Protein AF-0000000068721308 (afdb_homodimer)

Structure (mmCIF, N/CA/C/O backbone):
data_AF-0000000068721308-model_v1
#
loop_
_entity.id
_entity.type
_entity.pdbx_description
1 polymer 'Phage protein'
#
loop_
_atom_site.group_PDB
_atom_site.id
_atom_site.type_symbol
_atom_site.label_atom_id
_atom_site.label_alt_id
_atom_site.label_comp_id
_atom_site.label_asym_id
_atom_site.label_entity_id
_atom_site.label_seq_id
_atom_site.pdbx_PDB_ins_code
_atom_site.Cartn_x
_atom_site.Cartn_y
_atom_site.Cartn_z
_atom_site.occupancy
_atom_site.B_iso_or_equiv
_atom_site.auth_seq_id
_atom_site.auth_comp_id
_atom_site.auth_asym_id
_atom_site.auth_atom_id
_atom_site.pdbx_PDB_model_num
ATOM 1 N N . MET A 1 1 ? 18.5 -6.152 0.355 1 35.75 1 MET A N 1
ATOM 2 C CA . MET A 1 1 ? 17.062 -6.387 0.179 1 35.75 1 MET A CA 1
ATOM 3 C C . MET A 1 1 ? 16.797 -7.305 -1.009 1 35.75 1 MET A C 1
ATOM 5 O O . MET A 1 1 ? 17.312 -7.074 -2.104 1 35.75 1 MET A O 1
ATOM 9 N N . THR A 1 2 ? 16.75 -8.516 -0.801 1 44.75 2 THR A N 1
ATOM 10 C CA . THR A 1 2 ? 16.5 -9.422 -1.914 1 44.75 2 THR A CA 1
ATOM 11 C C . THR A 1 2 ? 15.336 -8.914 -2.77 1 44.75 2 THR A C 1
ATOM 13 O O . THR A 1 2 ? 14.297 -8.508 -2.242 1 44.75 2 THR A O 1
ATOM 16 N N . LYS A 1 3 ? 15.648 -8.461 -3.922 1 60.69 3 LYS A N 1
ATOM 17 C CA . LYS A 1 3 ? 14.766 -7.887 -4.934 1 60.69 3 LYS A CA 1
ATOM 18 C C . LYS A 1 3 ? 13.617 -8.828 -5.266 1 60.69 3 LYS A C 1
ATOM 20 O O . LYS A 1 3 ? 13.844 -9.969 -5.672 1 60.69 3 LYS A O 1
ATOM 25 N N . VAL A 1 4 ? 12.555 -8.812 -4.555 1 62.53 4 VAL A N 1
ATOM 26 C CA . VAL A 1 4 ? 11.375 -9.562 -4.969 1 62.53 4 VAL A CA 1
ATOM 27 C C . VAL A 1 4 ? 10.906 -9.07 -6.336 1 62.53 4 VAL A C 1
ATOM 29 O O . VAL A 1 4 ? 10.609 -7.891 -6.516 1 62.53 4 VAL A O 1
ATOM 32 N N . ASN A 1 5 ? 11.117 -9.984 -7.238 1 73.31 5 ASN A N 1
ATOM 33 C CA . ASN A 1 5 ? 10.727 -9.656 -8.602 1 73.31 5 ASN A CA 1
ATOM 34 C C . ASN 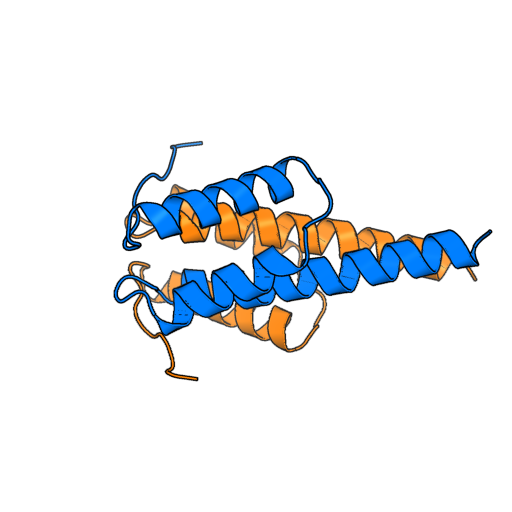A 1 5 ? 9.531 -10.484 -9.062 1 73.31 5 ASN A C 1
ATOM 36 O O . ASN A 1 5 ? 9.078 -10.336 -10.203 1 73.31 5 ASN A O 1
ATOM 40 N N . LYS A 1 6 ? 9.062 -11.297 -8.148 1 90.12 6 LYS A N 1
ATOM 41 C CA . LYS A 1 6 ? 7.914 -12.117 -8.531 1 90.12 6 LYS A CA 1
ATOM 42 C C . LYS A 1 6 ? 6.648 -11.273 -8.633 1 90.12 6 LYS A C 1
ATOM 44 O O . LYS A 1 6 ? 6.418 -10.383 -7.812 1 90.12 6 LYS A O 1
ATOM 49 N N . THR A 1 7 ? 5.938 -11.562 -9.727 1 92.88 7 THR A N 1
ATOM 50 C CA . THR A 1 7 ? 4.656 -10.883 -9.891 1 92.88 7 THR A CA 1
ATOM 51 C C . THR A 1 7 ? 3.682 -11.766 -10.672 1 92.88 7 THR A C 1
ATOM 53 O O . THR A 1 7 ? 4.094 -12.57 -11.508 1 92.88 7 THR A O 1
ATOM 56 N N . THR A 1 8 ? 2.475 -11.648 -10.258 1 93.5 8 THR A N 1
ATOM 57 C CA . THR A 1 8 ? 1.43 -12.344 -10.992 1 93.5 8 THR A CA 1
ATOM 58 C C . THR A 1 8 ? 0.698 -11.391 -11.93 1 93.5 8 THR A C 1
ATOM 60 O O . THR A 1 8 ? -0.198 -11.805 -12.672 1 93.5 8 THR A O 1
ATOM 63 N N . LEU A 1 9 ? 1.067 -10.156 -11.945 1 96.44 9 LEU A N 1
ATOM 64 C CA . LEU A 1 9 ? 0.443 -9.141 -12.781 1 96.44 9 LEU A CA 1
ATOM 65 C C . LEU A 1 9 ? 0.993 -9.188 -14.203 1 96.44 9 LEU A C 1
ATOM 67 O O . LEU A 1 9 ? 2.113 -9.656 -14.422 1 96.44 9 LEU A O 1
ATOM 71 N N . ARG A 1 10 ? 0.17 -8.773 -15.125 1 96.5 10 ARG A N 1
ATOM 72 C CA . ARG A 1 10 ? 0.657 -8.555 -16.484 1 96.5 10 ARG A CA 1
ATOM 73 C C . ARG A 1 10 ? 1.748 -7.492 -16.516 1 96.5 10 ARG A C 1
ATOM 75 O O . ARG A 1 10 ? 1.785 -6.613 -15.648 1 96.5 10 ARG A O 1
ATOM 82 N N . LEU A 1 11 ? 2.57 -7.5 -17.438 1 94.62 11 LEU A N 1
ATOM 83 C CA . LEU A 1 11 ? 3.783 -6.695 -17.531 1 94.62 11 LEU A CA 1
ATOM 84 C C . LEU A 1 11 ? 3.457 -5.211 -17.422 1 94.62 11 LEU A C 1
ATOM 86 O O . LEU A 1 11 ? 4.047 -4.496 -16.594 1 94.62 11 LEU A O 1
ATOM 90 N N . HIS A 1 12 ? 2.494 -4.75 -18.219 1 95.38 12 HIS A N 1
ATOM 91 C CA . HIS A 1 12 ? 2.141 -3.334 -18.203 1 95.38 12 HIS A CA 1
ATOM 92 C C . HIS A 1 12 ? 1.678 -2.889 -16.828 1 95.38 12 HIS A C 1
ATOM 94 O O . HIS A 1 12 ? 2.037 -1.801 -16.375 1 95.38 12 HIS A O 1
ATOM 100 N N . ASN A 1 13 ? 0.913 -3.693 -16.172 1 96.88 13 ASN A N 1
ATOM 101 C CA . ASN A 1 13 ? 0.419 -3.365 -14.844 1 96.88 13 ASN A CA 1
ATOM 102 C C . ASN A 1 13 ? 1.533 -3.426 -13.805 1 96.88 13 ASN A C 1
ATOM 104 O O . ASN A 1 13 ? 1.537 -2.65 -12.844 1 96.88 13 ASN A O 1
ATOM 108 N N . THR A 1 14 ? 2.486 -4.336 -14.055 1 96.44 14 THR A N 1
ATOM 109 C CA . THR A 1 14 ? 3.67 -4.41 -13.203 1 96.44 14 THR A CA 1
ATOM 110 C C . THR A 1 14 ? 4.449 -3.1 -13.242 1 96.44 14 THR A C 1
ATOM 112 O O . THR A 1 14 ? 4.891 -2.605 -12.203 1 96.44 14 THR A O 1
ATOM 115 N N . ASP A 1 15 ? 4.59 -2.561 -14.367 1 95.56 15 ASP A N 1
ATOM 116 C CA . ASP A 1 15 ? 5.301 -1.295 -14.523 1 95.56 15 ASP A CA 1
ATOM 117 C C . ASP A 1 15 ? 4.613 -0.179 -13.742 1 95.56 15 ASP A C 1
ATOM 119 O O . ASP A 1 15 ? 5.277 0.632 -13.094 1 95.56 15 ASP A O 1
ATOM 123 N N . ILE A 1 16 ? 3.355 -0.129 -13.852 1 96.81 16 ILE A N 1
ATOM 124 C CA . ILE A 1 16 ? 2.58 0.894 -13.164 1 96.81 16 ILE A CA 1
ATOM 125 C C . ILE A 1 16 ? 2.787 0.765 -11.656 1 96.81 16 ILE A C 1
ATOM 127 O O . ILE A 1 16 ? 3.043 1.758 -10.969 1 96.81 16 ILE A O 1
ATOM 131 N N . VAL A 1 17 ? 2.729 -0.456 -11.117 1 97 17 VAL A N 1
ATOM 132 C CA . VAL A 1 17 ? 2.871 -0.708 -9.688 1 97 17 VAL A CA 1
ATOM 133 C C . VAL A 1 17 ? 4.285 -0.354 -9.234 1 97 17 VAL A C 1
ATOM 135 O O . VAL A 1 17 ? 4.477 0.242 -8.172 1 97 17 VAL A O 1
ATOM 138 N N . GLU A 1 18 ? 5.262 -0.645 -10.086 1 96 18 GLU A N 1
ATOM 139 C CA . GLU A 1 18 ? 6.645 -0.296 -9.773 1 96 18 GLU A CA 1
ATOM 140 C C . GLU A 1 18 ? 6.836 1.217 -9.719 1 96 18 GLU A C 1
ATOM 142 O O . GLU A 1 18 ? 7.531 1.728 -8.836 1 96 18 GLU A O 1
ATOM 147 N N . ASP A 1 19 ? 6.219 1.896 -10.609 1 95.88 19 ASP A N 1
ATOM 148 C CA . ASP A 1 19 ? 6.32 3.354 -10.633 1 95.88 19 ASP A CA 1
ATOM 149 C C . ASP A 1 19 ? 5.723 3.971 -9.375 1 95.88 19 ASP A C 1
ATOM 151 O O . ASP A 1 19 ? 6.277 4.918 -8.812 1 95.88 19 ASP A O 1
ATOM 155 N N . ILE A 1 20 ? 4.586 3.469 -9 1 97.06 20 ILE A N 1
ATOM 156 C CA . ILE A 1 20 ? 3.947 3.945 -7.777 1 97.06 20 ILE A CA 1
ATOM 157 C C . ILE A 1 20 ? 4.855 3.666 -6.582 1 97.06 20 ILE A C 1
ATOM 159 O O . ILE A 1 20 ? 5.02 4.52 -5.707 1 97.06 20 ILE A O 1
ATOM 163 N N . GLY A 1 21 ? 5.469 2.486 -6.586 1 96.81 21 GLY A N 1
ATOM 164 C CA . GLY A 1 21 ? 6.422 2.152 -5.539 1 96.81 21 GLY A CA 1
ATOM 165 C C . GLY A 1 21 ? 7.594 3.115 -5.469 1 96.81 21 GLY A C 1
ATOM 166 O O . GLY A 1 21 ? 8.031 3.486 -4.379 1 96.81 21 GLY A O 1
ATOM 167 N N . GLU A 1 22 ? 8.07 3.473 -6.602 1 95.81 22 GLU A N 1
ATOM 168 C CA . GLU A 1 22 ? 9.195 4.402 -6.645 1 95.81 22 GLU A CA 1
ATOM 169 C C . GLU A 1 22 ? 8.789 5.781 -6.125 1 95.81 22 GLU A C 1
ATOM 171 O O . GLU A 1 22 ? 9.57 6.438 -5.43 1 95.81 22 GLU A O 1
ATOM 176 N N . ALA A 1 23 ? 7.637 6.219 -6.52 1 96.06 23 ALA A N 1
ATOM 177 C CA . ALA A 1 23 ? 7.148 7.496 -6.008 1 96.06 23 ALA A CA 1
ATOM 178 C C . ALA A 1 23 ? 7.035 7.473 -4.484 1 96.06 23 ALA A C 1
ATOM 180 O O . ALA A 1 23 ? 7.441 8.422 -3.812 1 96.06 23 ALA A O 1
ATOM 181 N N . LEU A 1 24 ? 6.543 6.402 -3.9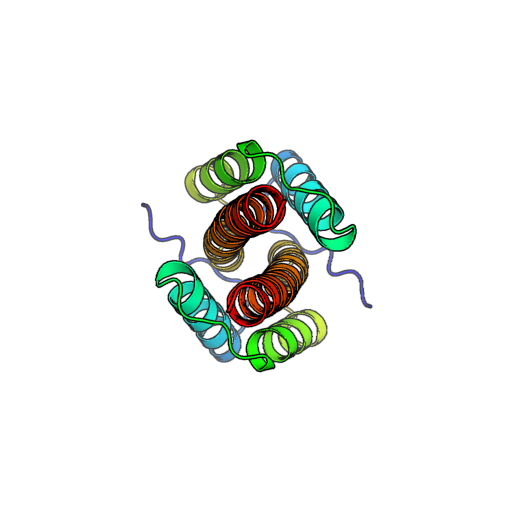32 1 97.19 24 LEU A N 1
ATOM 182 C CA . LEU A 1 24 ? 6.391 6.238 -2.49 1 97.19 24 LEU A CA 1
ATOM 183 C C . LEU A 1 24 ? 7.75 6.254 -1.797 1 97.19 24 LEU A C 1
ATOM 185 O O . LEU A 1 24 ? 7.93 6.938 -0.786 1 97.19 24 LEU A O 1
ATOM 189 N N . ARG A 1 25 ? 8.664 5.547 -2.385 1 94.31 25 ARG A N 1
ATOM 190 C CA . ARG A 1 25 ? 10.008 5.449 -1.823 1 94.31 25 ARG A CA 1
ATOM 191 C C . ARG A 1 25 ? 10.695 6.812 -1.803 1 94.31 25 ARG A C 1
ATOM 193 O O . ARG A 1 25 ? 11.383 7.152 -0.841 1 94.31 25 ARG A O 1
ATOM 200 N N . SER A 1 26 ? 10.406 7.531 -2.838 1 94.56 26 SER A N 1
ATOM 201 C CA . SER A 1 26 ? 11.062 8.82 -2.994 1 94.56 26 SER A CA 1
ATOM 202 C C . SER A 1 26 ? 10.289 9.922 -2.27 1 94.56 26 SER A C 1
ATOM 204 O O . SER A 1 26 ? 10.672 11.094 -2.326 1 94.56 26 SER A O 1
ATOM 206 N N . LYS A 1 27 ? 9.195 9.586 -1.687 1 92.88 27 LYS A N 1
ATOM 207 C CA . LYS A 1 27 ? 8.344 10.516 -0.939 1 92.88 27 LYS A CA 1
ATOM 208 C C . LYS A 1 27 ? 7.844 11.641 -1.834 1 92.88 27 LYS A C 1
ATOM 210 O O . LYS A 1 27 ? 7.719 12.789 -1.388 1 92.88 27 LYS A O 1
ATOM 215 N N . ILE A 1 28 ? 7.777 11.297 -3.07 1 92.19 28 ILE A N 1
ATOM 216 C CA . ILE A 1 28 ? 7.145 12.219 -4.012 1 92.19 28 ILE A CA 1
ATOM 217 C C . ILE A 1 28 ? 5.625 12.141 -3.867 1 92.19 28 ILE A C 1
ATOM 219 O O . ILE A 1 28 ? 5.066 11.047 -3.719 1 92.19 28 ILE A O 1
ATOM 223 N N . GLU A 1 29 ? 5.02 13.273 -3.885 1 91.5 29 GLU A N 1
ATOM 224 C CA . GLU A 1 29 ? 3.562 13.289 -3.811 1 91.5 29 GLU A CA 1
ATOM 225 C C . GLU A 1 29 ? 2.941 12.422 -4.898 1 91.5 29 GLU A C 1
ATOM 227 O O . GLU A 1 29 ? 3.336 12.5 -6.062 1 91.5 29 GLU A O 1
ATOM 232 N N . LEU A 1 30 ? 1.96 11.594 -4.457 1 94.62 30 LEU A N 1
ATOM 233 C CA . LEU A 1 30 ? 1.315 10.711 -5.426 1 94.62 30 LEU A CA 1
ATOM 234 C C . LEU A 1 30 ? 0.303 11.477 -6.266 1 94.62 30 LEU A C 1
ATOM 236 O O . LEU A 1 30 ? -0.423 12.336 -5.75 1 94.62 30 LEU A O 1
ATOM 240 N N . VAL A 1 31 ? 0.35 11.133 -7.535 1 92.62 31 VAL A N 1
ATOM 241 C CA . VAL A 1 31 ? -0.697 11.68 -8.391 1 92.62 31 VAL A CA 1
ATOM 242 C C . VAL A 1 31 ? -2.004 10.922 -8.156 1 92.62 31 VAL A C 1
ATOM 244 O O . VAL A 1 31 ? -2.002 9.703 -7.98 1 92.62 31 VAL A O 1
ATOM 247 N N . PRO A 1 32 ? -3.156 11.57 -8.234 1 90.75 32 PRO A N 1
ATOM 248 C CA . PRO A 1 32 ? -4.449 10.938 -7.953 1 90.75 32 PRO A CA 1
ATOM 249 C C . PRO A 1 32 ? -4.719 9.727 -8.852 1 90.75 32 PRO A C 1
ATOM 251 O O . PRO A 1 32 ? -5.391 8.781 -8.438 1 90.75 32 PRO A O 1
ATOM 254 N N . SER A 1 33 ? -4.148 9.758 -9.969 1 95.25 33 SER A N 1
ATOM 255 C CA . SER A 1 33 ? -4.406 8.68 -10.906 1 95.25 33 SER A CA 1
ATOM 256 C C . SER A 1 33 ? -3.805 7.367 -10.422 1 95.25 33 SER A C 1
ATOM 258 O O . SER A 1 33 ? -4.172 6.293 -10.906 1 95.25 33 SER A O 1
ATOM 260 N N . ALA A 1 34 ? -2.834 7.461 -9.5 1 96.06 34 ALA A N 1
ATOM 261 C CA . ALA A 1 34 ? -2.234 6.246 -8.953 1 96.06 34 ALA A CA 1
ATOM 262 C C . ALA A 1 34 ? -3.299 5.324 -8.367 1 96.06 34 ALA A C 1
ATOM 264 O O . ALA A 1 34 ? -3.279 4.113 -8.594 1 96.06 34 ALA A O 1
ATOM 265 N N . HIS A 1 35 ? -4.238 5.879 -7.648 1 97.25 35 HIS A N 1
ATOM 266 C CA . HIS A 1 35 ? -5.305 5.094 -7.035 1 97.25 35 HIS A CA 1
ATOM 267 C C . HIS A 1 35 ? -6.199 4.461 -8.094 1 97.25 35 HIS A C 1
ATOM 269 O O . HIS A 1 35 ? -6.539 3.279 -8.008 1 97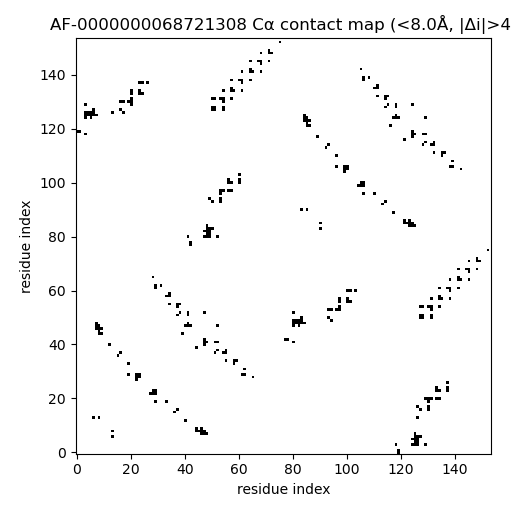.25 35 HIS A O 1
ATOM 275 N N . THR A 1 36 ? -6.555 5.234 -9.078 1 97.56 36 THR A N 1
ATOM 276 C CA . THR A 1 36 ? -7.422 4.75 -10.148 1 97.56 36 THR A CA 1
ATOM 277 C C . THR A 1 36 ?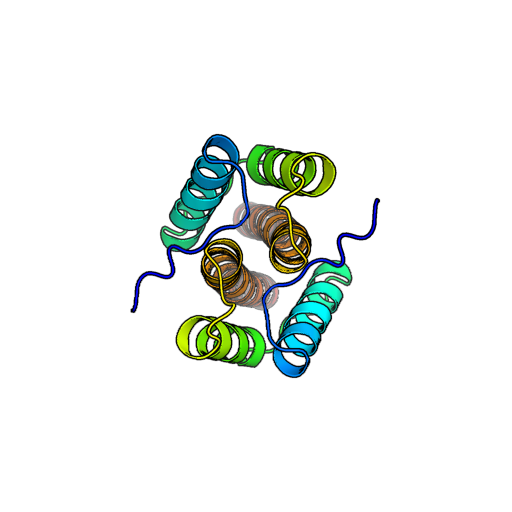 -6.754 3.613 -10.914 1 97.56 36 THR A C 1
ATOM 279 O O . THR A 1 36 ? -7.414 2.652 -11.312 1 97.56 36 THR A O 1
ATOM 282 N N . GLU A 1 37 ? -5.48 3.799 -11.133 1 97.38 37 GLU A N 1
ATOM 283 C CA . GLU A 1 37 ? -4.719 2.777 -11.844 1 97.38 37 GLU A CA 1
ATOM 284 C C . GLU A 1 37 ? -4.695 1.464 -11.07 1 97.38 37 GLU A C 1
ATOM 286 O O . GLU A 1 37 ? -4.938 0.397 -11.633 1 97.38 37 GLU A O 1
ATOM 291 N N . ILE A 1 38 ? -4.441 1.523 -9.781 1 97.56 38 ILE A N 1
ATOM 292 C CA . ILE A 1 38 ? -4.41 0.301 -8.992 1 97.56 38 ILE A CA 1
ATOM 293 C C . ILE A 1 38 ? -5.809 -0.3 -8.906 1 97.56 38 ILE A C 1
ATOM 295 O O . ILE A 1 38 ? -5.969 -1.523 -8.906 1 97.56 38 ILE A O 1
ATOM 299 N N . ASP A 1 39 ? -6.84 0.515 -8.844 1 96.62 39 ASP A N 1
ATOM 300 C CA . ASP A 1 39 ? -8.219 0.037 -8.836 1 96.62 39 ASP A CA 1
ATOM 301 C C . ASP A 1 39 ? -8.531 -0.751 -10.109 1 96.62 39 ASP A C 1
ATOM 303 O O . ASP A 1 39 ? -9.102 -1.844 -10.047 1 96.62 39 ASP A O 1
ATOM 307 N N . ARG A 1 40 ? -8.148 -0.168 -11.195 1 97.44 40 ARG A N 1
ATOM 308 C CA . ARG A 1 40 ? -8.328 -0.854 -12.469 1 97.44 40 ARG A CA 1
ATOM 309 C C . ARG A 1 40 ? -7.602 -2.193 -12.484 1 97.44 40 ARG A C 1
ATOM 311 O O . ARG A 1 40 ? -8.164 -3.211 -12.891 1 97.44 40 ARG A O 1
ATOM 318 N N . ILE A 1 41 ? -6.375 -2.25 -12.008 1 96.69 41 ILE A N 1
ATOM 319 C CA . ILE A 1 41 ? -5.547 -3.451 -12 1 96.69 41 ILE A CA 1
ATOM 320 C C . ILE A 1 41 ? -6.211 -4.531 -11.148 1 96.69 41 ILE A C 1
ATOM 322 O O . ILE A 1 41 ? -6.297 -5.688 -11.555 1 96.69 41 ILE A O 1
ATOM 326 N N . THR A 1 42 ? -6.738 -4.137 -9.992 1 96.5 42 THR A N 1
ATOM 327 C CA . THR A 1 42 ? -7.352 -5.094 -9.07 1 96.5 42 THR A CA 1
ATOM 328 C C . THR A 1 42 ? -8.625 -5.676 -9.672 1 96.5 42 THR A C 1
ATOM 330 O O . THR A 1 42 ? -8.992 -6.82 -9.391 1 96.5 42 THR A O 1
ATOM 333 N N . LYS A 1 43 ? -9.25 -5.008 -10.539 1 95.5 43 LYS A N 1
ATOM 334 C CA . LYS A 1 43 ? -10.531 -5.426 -11.117 1 95.5 43 LYS A CA 1
ATOM 335 C C . LYS A 1 43 ? -10.32 -6.203 -12.414 1 95.5 43 LYS A C 1
ATOM 337 O O . LYS A 1 43 ? -11.062 -7.141 -12.711 1 95.5 43 LYS A O 1
ATOM 342 N N . GLU A 1 44 ? -9.258 -5.863 -13.117 1 95.25 44 GLU A N 1
ATOM 343 C CA . GLU A 1 44 ? -9.203 -6.32 -14.5 1 95.25 44 GLU A CA 1
ATOM 344 C C . GLU A 1 44 ? -8.07 -7.312 -14.711 1 95.25 44 GLU A C 1
ATOM 346 O O . GLU A 1 44 ? -8.07 -8.07 -15.688 1 95.25 44 GLU A O 1
ATOM 351 N N . ASP A 1 45 ? -7.078 -7.246 -13.859 1 95.69 45 ASP A N 1
ATOM 352 C CA . ASP A 1 45 ? -5.961 -8.164 -14.047 1 95.69 45 ASP A CA 1
ATOM 353 C C . ASP A 1 45 ? -6.23 -9.508 -13.383 1 95.69 45 ASP A C 1
ATOM 355 O O . ASP A 1 45 ? -6.41 -9.578 -12.164 1 95.69 45 ASP A O 1
ATOM 359 N N . GLU A 1 46 ? -6.188 -10.5 -14.156 1 94.06 46 GLU A N 1
ATOM 360 C CA . GLU A 1 46 ? -6.465 -11.828 -13.625 1 94.06 46 GLU A CA 1
ATOM 361 C C . GLU A 1 46 ? -5.402 -12.25 -12.617 1 94.06 46 GLU A C 1
ATOM 363 O O . GLU A 1 46 ? -5.641 -13.141 -11.789 1 94.06 46 GLU A O 1
ATOM 368 N N . GLY A 1 47 ? -4.203 -11.609 -12.664 1 94.75 47 GLY A N 1
ATOM 369 C CA . GLY A 1 47 ? -3.113 -11.945 -11.758 1 94.75 47 GLY A CA 1
ATOM 370 C C . GLY A 1 47 ? -3.15 -11.156 -10.461 1 94.75 47 GLY A C 1
ATOM 371 O O . GLY A 1 47 ? -2.314 -11.359 -9.578 1 94.75 47 GLY A O 1
ATOM 372 N N . ALA A 1 48 ? -4.168 -10.258 -10.398 1 95.25 48 ALA A N 1
ATOM 373 C CA . ALA A 1 48 ? -4.258 -9.445 -9.188 1 95.25 48 ALA A CA 1
ATOM 374 C C . ALA A 1 48 ? -4.496 -10.312 -7.957 1 95.25 48 ALA A C 1
ATOM 376 O O . ALA A 1 48 ? -5.27 -11.273 -8.008 1 95.25 48 ALA A O 1
ATOM 377 N N . SER A 1 49 ? -3.854 -9.93 -6.879 1 95.38 49 SER A N 1
ATOM 378 C CA . SER A 1 49 ? -3.916 -10.695 -5.637 1 95.38 49 SER A CA 1
ATOM 379 C C . SER A 1 49 ? -4.414 -9.828 -4.484 1 95.38 49 SER A C 1
ATOM 381 O O . SER A 1 49 ? -4.688 -8.641 -4.66 1 95.38 49 SER A O 1
ATOM 383 N N . LEU A 1 50 ? -4.516 -10.484 -3.328 1 95.62 50 LEU A N 1
ATOM 384 C CA . LEU A 1 50 ? -4.887 -9.797 -2.098 1 95.62 50 LEU A CA 1
ATOM 385 C C . LEU A 1 50 ? -3.959 -8.617 -1.825 1 95.62 50 LEU A C 1
ATOM 387 O O . LEU A 1 50 ? -4.406 -7.555 -1.398 1 95.62 50 LEU A O 1
ATOM 391 N N . SER A 1 51 ? -2.643 -8.852 -2.033 1 96.12 51 SER A N 1
ATOM 392 C CA . SER A 1 51 ? -1.663 -7.797 -1.797 1 96.12 51 SER A CA 1
ATOM 393 C C . SER A 1 51 ? -1.978 -6.555 -2.625 1 96.12 51 SER A C 1
ATOM 395 O O . SER A 1 51 ? -1.796 -5.43 -2.158 1 96.12 51 SER A O 1
ATOM 397 N N . ASP A 1 52 ? -2.467 -6.742 -3.82 1 96.62 52 ASP A N 1
ATOM 398 C CA . ASP A 1 52 ? -2.822 -5.613 -4.672 1 96.62 52 ASP A CA 1
ATOM 399 C C . ASP A 1 52 ? -4.047 -4.879 -4.125 1 96.62 52 ASP A C 1
ATOM 401 O O . ASP A 1 52 ? -4.133 -3.652 -4.219 1 96.62 52 ASP A O 1
ATOM 405 N N . VAL A 1 53 ? -4.996 -5.594 -3.611 1 97 53 VAL A N 1
ATOM 406 C CA . VAL A 1 53 ? -6.191 -5 -3.027 1 97 53 VAL A CA 1
ATOM 407 C C . VAL A 1 53 ? -5.809 -4.156 -1.812 1 97 53 VAL A C 1
ATOM 409 O O . VAL A 1 53 ? -6.312 -3.045 -1.635 1 97 53 VAL A O 1
ATOM 412 N N . VAL A 1 54 ? -4.93 -4.707 -1.024 1 97.5 54 VAL A N 1
ATOM 413 C CA . VAL A 1 54 ? -4.504 -3.979 0.167 1 97.5 54 VAL A CA 1
ATOM 414 C C . VAL A 1 54 ? -3.654 -2.775 -0.238 1 97.5 54 VAL A C 1
ATOM 416 O O . VAL A 1 54 ? -3.734 -1.714 0.384 1 97.5 54 VAL A O 1
ATOM 419 N N . LEU A 1 55 ? -2.854 -2.936 -1.283 1 98.06 55 LEU A N 1
ATOM 420 C CA . LEU A 1 55 ? -2.1 -1.811 -1.823 1 98.06 55 LEU A CA 1
ATOM 421 C C . LEU A 1 55 ? -3.035 -0.681 -2.242 1 98.06 55 LEU A C 1
ATOM 423 O O . LEU A 1 55 ? -2.736 0.494 -2.016 1 98.06 55 LEU A O 1
ATOM 427 N N . LEU A 1 56 ? -4.18 -1.017 -2.84 1 97.75 56 LEU A N 1
ATOM 428 C CA . LEU A 1 56 ? -5.176 -0.015 -3.207 1 97.75 56 LEU A CA 1
ATOM 429 C C . LEU A 1 56 ? -5.605 0.796 -1.989 1 97.75 56 LEU A C 1
ATOM 431 O O . LEU A 1 56 ? -5.664 2.027 -2.047 1 97.75 56 LEU A O 1
ATOM 435 N N . LYS A 1 57 ? -5.879 0.167 -0.953 1 97.44 57 LYS A N 1
ATOM 436 C CA . LYS A 1 57 ? -6.285 0.834 0.281 1 97.44 57 LYS A CA 1
ATOM 437 C C . LYS A 1 57 ? -5.168 1.724 0.818 1 97.44 57 LYS A C 1
ATOM 439 O O . LYS A 1 57 ? -5.422 2.838 1.282 1 97.44 57 LYS A O 1
ATOM 444 N N . ALA A 1 58 ? -3.98 1.235 0.769 1 98.25 58 ALA A N 1
ATOM 445 C CA . ALA A 1 58 ? -2.836 1.993 1.271 1 98.25 58 ALA A CA 1
ATOM 446 C C . ALA A 1 58 ? -2.617 3.264 0.453 1 98.25 58 ALA A C 1
ATOM 448 O O . ALA A 1 58 ? -2.4 4.34 1.015 1 98.25 58 ALA A O 1
ATOM 449 N N . VAL A 1 59 ? -2.635 3.133 -0.83 1 98.12 59 VAL A N 1
ATOM 450 C CA . VAL A 1 59 ? -2.447 4.277 -1.716 1 98.12 59 VAL A CA 1
ATOM 451 C C . VAL A 1 59 ? -3.559 5.301 -1.483 1 98.12 59 VAL A C 1
ATOM 453 O O . VAL A 1 59 ? -3.305 6.504 -1.458 1 98.12 59 VAL A O 1
ATOM 456 N N . GLY A 1 60 ? -4.777 4.82 -1.344 1 97.5 60 GLY A N 1
ATOM 457 C CA . GLY A 1 60 ? -5.863 5.723 -0.987 1 97.5 60 GLY A CA 1
ATOM 458 C C . GLY A 1 60 ? -5.598 6.496 0.291 1 97.5 60 GLY A C 1
ATOM 459 O O . GLY A 1 60 ? -5.852 7.699 0.357 1 97.5 60 GLY A O 1
ATOM 460 N N . ARG A 1 61 ? -5.098 5.84 1.254 1 97.69 61 ARG A N 1
ATOM 461 C CA . ARG A 1 61 ? -4.801 6.469 2.537 1 97.69 61 ARG A CA 1
ATOM 462 C C . ARG A 1 61 ? -3.676 7.488 2.398 1 97.69 61 ARG A C 1
ATOM 464 O O . ARG A 1 61 ? -3.729 8.562 3.002 1 97.69 61 ARG A O 1
ATOM 471 N N . VAL A 1 62 ? -2.693 7.152 1.633 1 97.69 62 VAL A N 1
ATOM 472 C CA . VAL A 1 62 ? -1.588 8.078 1.408 1 97.69 62 VAL A CA 1
ATOM 473 C C . VAL A 1 62 ? -2.115 9.375 0.796 1 97.69 62 VAL A C 1
ATOM 475 O O . VAL A 1 62 ? -1.786 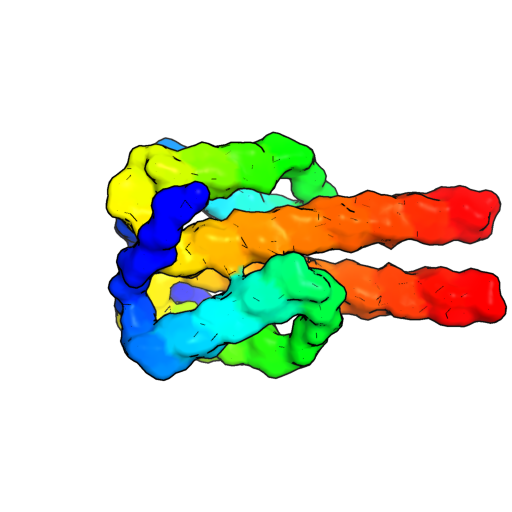10.469 1.262 1 97.69 62 VAL A O 1
ATOM 478 N N . LEU A 1 63 ? -2.938 9.242 -0.204 1 97.56 63 LEU A N 1
ATOM 479 C CA . LEU A 1 63 ? -3.48 10.422 -0.875 1 97.56 63 LEU A CA 1
ATOM 480 C C . LEU A 1 63 ? -4.297 11.273 0.093 1 97.56 63 LEU A C 1
ATOM 482 O O . LEU A 1 63 ? -4.199 12.5 0.081 1 97.56 63 LEU A O 1
ATOM 486 N N . GLU A 1 64 ? -5.09 10.648 0.902 1 96.94 64 GLU A N 1
ATOM 487 C CA . GLU A 1 64 ? -5.891 11.359 1.897 1 96.94 64 GLU A CA 1
ATOM 488 C C . GLU A 1 64 ? -5.004 12.117 2.879 1 96.94 64 GLU A C 1
ATOM 490 O O . GLU A 1 64 ? -5.266 13.281 3.188 1 96.94 64 GLU A O 1
ATOM 495 N N . LEU A 1 65 ? -4.008 11.469 3.336 1 96.81 65 LEU A N 1
ATOM 496 C CA . LEU A 1 65 ? -3.131 12.055 4.34 1 96.81 65 LEU A CA 1
ATOM 497 C C . LEU A 1 65 ? -2.299 13.188 3.738 1 96.81 65 LEU A C 1
ATOM 499 O O . LEU A 1 65 ? -2.045 14.195 4.398 1 96.81 65 LEU A O 1
ATOM 503 N N . GLU A 1 66 ? -1.815 12.992 2.525 1 96.31 66 GLU A N 1
ATOM 504 C CA . GLU A 1 66 ? -1.081 14.062 1.85 1 96.31 66 GLU A CA 1
ATOM 505 C C . GLU A 1 66 ? -1.933 15.32 1.718 1 96.31 66 GLU A C 1
ATOM 507 O O . GLU A 1 66 ? -1.435 16.438 1.898 1 96.31 66 GLU A O 1
ATOM 512 N N . LYS A 1 67 ? -3.137 15.125 1.374 1 94.62 67 LYS A N 1
ATOM 513 C CA . LYS A 1 67 ? -4.055 16.266 1.291 1 94.62 67 LYS A CA 1
ATOM 514 C C . LYS A 1 67 ? -4.219 16.938 2.648 1 94.62 67 LYS A C 1
ATOM 516 O O . L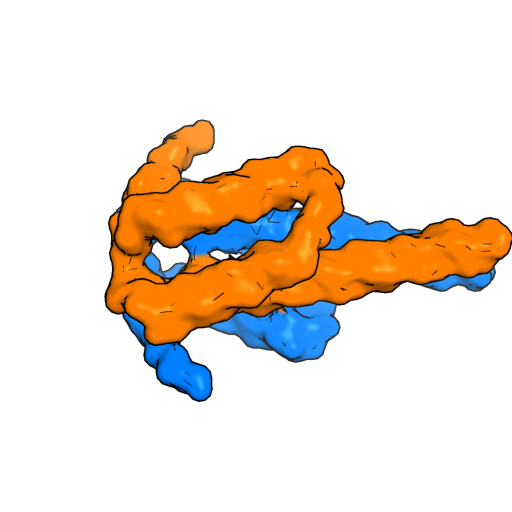YS A 1 67 ? -4.266 18.172 2.73 1 94.62 67 LYS A O 1
ATOM 521 N N . GLU A 1 68 ? -4.32 16.125 3.658 1 94.44 68 GLU A N 1
ATOM 522 C CA . GLU A 1 68 ? -4.477 16.656 5.012 1 94.44 68 GLU A CA 1
ATOM 523 C C . GLU A 1 68 ? -3.244 17.453 5.441 1 94.44 68 GLU A C 1
ATOM 525 O O . GLU A 1 68 ? -3.363 18.516 6.035 1 94.44 68 GLU A O 1
ATOM 530 N N . VAL A 1 69 ? -2.141 16.906 5.145 1 94.56 69 VAL A N 1
ATOM 531 C CA . VAL A 1 69 ? -0.894 17.578 5.488 1 94.56 69 VAL A CA 1
ATOM 532 C C . VAL A 1 69 ? -0.826 18.938 4.773 1 94.56 69 VAL A C 1
ATOM 534 O O . VAL A 1 69 ? -0.431 19.938 5.371 1 94.56 69 VAL A O 1
ATOM 537 N N . LYS A 1 70 ? -1.199 18.922 3.543 1 92.88 70 LYS A N 1
ATOM 538 C CA . LYS A 1 70 ? -1.201 20.172 2.779 1 92.88 70 LYS A CA 1
ATOM 539 C C . LYS A 1 70 ? -2.16 21.188 3.391 1 92.88 70 LYS A C 1
ATOM 541 O O . LYS A 1 70 ? -1.818 22.359 3.533 1 92.88 70 LYS A O 1
ATOM 546 N N . ARG A 1 71 ? -3.322 20.703 3.748 1 93.62 71 ARG A N 1
ATOM 547 C CA . ARG A 1 71 ? -4.32 21.594 4.348 1 93.62 71 ARG A CA 1
ATOM 548 C C . ARG A 1 71 ? -3.811 22.188 5.652 1 93.62 71 ARG A C 1
ATOM 550 O O . ARG A 1 71 ? -3.945 23.391 5.883 1 93.62 71 ARG A O 1
ATOM 557 N N . LEU A 1 72 ? -3.188 21.375 6.434 1 92.25 72 LEU A N 1
ATOM 558 C CA . LEU A 1 72 ? -2.717 21.812 7.746 1 92.25 72 LEU A CA 1
ATOM 559 C C . LEU A 1 72 ? -1.501 22.719 7.617 1 92.25 72 LEU A C 1
ATOM 561 O O . LEU A 1 72 ? -1.313 23.625 8.43 1 92.25 72 LEU A O 1
ATOM 565 N N . SER A 1 73 ? -0.784 22.469 6.641 1 87.88 73 SER A N 1
ATOM 566 C CA . SER A 1 73 ? 0.412 23.281 6.434 1 87.88 73 SER A CA 1
ATOM 567 C C . SER A 1 73 ? 0.062 24.641 5.848 1 87.88 73 SER A C 1
ATOM 569 O O . SER A 1 73 ? 0.778 25.625 6.07 1 87.88 73 SER A O 1
ATOM 571 N N . GLU A 1 74 ? -0.906 24.734 5.023 1 83.38 74 GLU A N 1
ATOM 572 C CA . GLU A 1 74 ? -1.341 25.984 4.434 1 83.38 74 GLU A CA 1
ATOM 573 C C . GLU A 1 74 ? -2.182 26.797 5.418 1 83.38 74 GLU A C 1
ATOM 575 O O . GLU A 1 74 ? -2.229 28.031 5.34 1 83.38 74 GLU A O 1
ATOM 580 N N . GLY A 1 75 ? -3.066 26.141 6.172 1 66.94 75 GLY A N 1
ATOM 581 C CA . GLY A 1 75 ? -3.793 26.906 7.18 1 66.94 75 GLY A CA 1
ATOM 582 C C . GLY A 1 75 ? -2.896 27.453 8.273 1 66.94 75 GLY A C 1
ATOM 583 O O . GLY A 1 75 ? -3.314 28.312 9.055 1 66.94 75 GLY A O 1
ATOM 584 N N . GLU A 1 76 ? -1.834 26.75 8.664 1 53.59 76 GLU A N 1
ATOM 585 C CA . GLU A 1 76 ? -0.898 27.312 9.633 1 53.59 76 GLU A CA 1
ATOM 586 C C . GLU A 1 76 ? -0.203 28.562 9.078 1 53.59 76 GLU A C 1
ATOM 588 O O . GLU A 1 76 ? 0.453 29.297 9.812 1 53.59 76 GLU A O 1
ATOM 593 N N . ARG A 1 77 ? -0.287 28.859 7.766 1 46.41 77 ARG A N 1
ATOM 594 C CA . ARG A 1 77 ? 0.168 30.188 7.375 1 46.41 77 ARG A CA 1
ATOM 595 C C . ARG A 1 77 ? -0.949 31.219 7.523 1 46.41 77 ARG A C 1
ATOM 597 O O . ARG A 1 77 ? -2.109 30.938 7.223 1 46.41 77 ARG A O 1
ATOM 604 N N . MET B 1 1 ? -17.547 -5.344 -5.758 1 35.03 1 MET B N 1
ATOM 605 C CA . MET B 1 1 ? -16.094 -5.426 -5.754 1 35.03 1 MET B CA 1
ATOM 606 C C . MET B 1 1 ? -15.625 -6.879 -5.727 1 35.03 1 MET B C 1
ATOM 608 O O . MET B 1 1 ? -16.047 -7.652 -4.867 1 35.03 1 MET B O 1
ATOM 612 N N . THR B 1 2 ? -15.5 -7.457 -6.801 1 44.09 2 THR B N 1
ATOM 613 C CA . THR B 1 2 ? -15.07 -8.852 -6.828 1 44.09 2 THR B CA 1
ATOM 614 C C . THR B 1 2 ? -13.891 -9.07 -5.887 1 44.09 2 THR B C 1
ATOM 616 O O . THR B 1 2 ? -12.93 -8.305 -5.898 1 44.09 2 THR B O 1
ATOM 619 N N . LYS B 1 3 ? -14.141 -9.711 -4.785 1 60.47 3 LYS B N 1
ATOM 620 C CA . LYS B 1 3 ? -13.234 -10.031 -3.688 1 60.47 3 LYS B CA 1
ATOM 621 C C . LYS B 1 3 ? -11.992 -10.75 -4.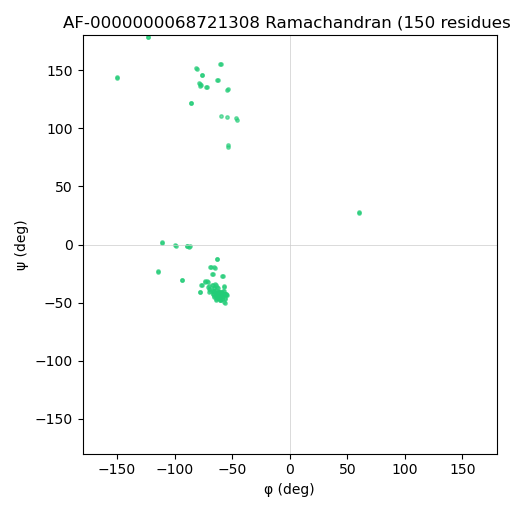199 1 60.47 3 LYS B C 1
ATOM 623 O O . LYS B 1 3 ? -12.094 -11.797 -4.84 1 60.47 3 LYS B O 1
ATOM 628 N N . VAL B 1 4 ? -11.008 -10.086 -4.652 1 61.31 4 VAL B N 1
ATOM 629 C CA . VAL B 1 4 ? -9.734 -10.75 -4.938 1 61.31 4 VAL B CA 1
ATOM 630 C C . VAL B 1 4 ? -9.258 -11.5 -3.699 1 61.31 4 VAL B C 1
ATOM 632 O O . VAL B 1 4 ? -9.062 -10.898 -2.639 1 61.31 4 VAL B O 1
ATOM 635 N N . ASN B 1 5 ? -9.352 -12.781 -3.887 1 72.62 5 ASN B N 1
ATOM 636 C CA . ASN B 1 5 ? -8.93 -13.625 -2.773 1 72.62 5 ASN B CA 1
ATOM 637 C C . ASN B 1 5 ? -7.648 -14.383 -3.098 1 72.62 5 ASN B C 1
ATOM 639 O O . ASN B 1 5 ? -7.168 -15.172 -2.285 1 72.62 5 ASN B O 1
ATOM 643 N N . LYS B 1 6 ? -7.16 -14.086 -4.293 1 90.12 6 LYS B N 1
ATOM 644 C CA . LYS B 1 6 ? -5.93 -14.781 -4.66 1 90.12 6 LYS B CA 1
ATOM 645 C C . LYS B 1 6 ? -4.738 -14.25 -3.867 1 90.12 6 LYS B C 1
ATOM 647 O O . LYS B 1 6 ? -4.633 -13.039 -3.637 1 90.12 6 LYS B O 1
ATOM 652 N N . THR B 1 7 ? -3.965 -15.227 -3.4 1 92.88 7 THR B N 1
ATOM 653 C CA . THR B 1 7 ? -2.742 -14.844 -2.703 1 92.88 7 THR B CA 1
ATOM 654 C C . THR B 1 7 ? -1.664 -15.906 -2.875 1 92.88 7 THR B C 1
ATOM 656 O O . THR B 1 7 ? -1.973 -17.094 -3.016 1 92.88 7 THR B O 1
ATOM 659 N N . THR B 1 8 ? -0.488 -15.414 -2.994 1 93.44 8 THR B N 1
ATOM 660 C CA . THR B 1 8 ? 0.642 -16.328 -3.049 1 93.44 8 THR B CA 1
ATOM 661 C C . THR B 1 8 ? 1.329 -16.438 -1.689 1 93.44 8 THR B C 1
ATOM 663 O O . THR B 1 8 ? 2.285 -17.188 -1.522 1 93.44 8 THR B O 1
ATOM 666 N N . LEU B 1 9 ? 0.86 -15.727 -0.738 1 96.38 9 LEU B N 1
ATOM 667 C CA . LEU B 1 9 ? 1.431 -15.711 0.604 1 96.38 9 LEU B CA 1
ATOM 668 C C . LEU B 1 9 ? 0.956 -16.906 1.411 1 96.38 9 LEU B C 1
ATOM 670 O O . LEU B 1 9 ? -0.108 -17.469 1.133 1 96.38 9 LEU B O 1
ATOM 674 N N . ARG B 1 10 ? 1.793 -17.328 2.324 1 96.5 10 ARG B N 1
ATOM 675 C CA . ARG B 1 10 ? 1.355 -18.312 3.311 1 96.5 10 ARG B CA 1
ATOM 676 C C . ARG B 1 10 ? 0.177 -17.781 4.121 1 96.5 10 ARG B C 1
ATOM 678 O O . ARG B 1 10 ? 0.025 -16.578 4.293 1 96.5 10 ARG B O 1
ATOM 685 N N . LEU B 1 11 ? -0.601 -18.609 4.656 1 94.44 11 LEU B N 1
ATOM 686 C CA . LEU B 1 11 ? -1.876 -18.297 5.289 1 94.44 11 LEU B CA 1
ATOM 687 C C . LEU B 1 11 ? -1.688 -17.281 6.414 1 94.44 11 LEU B C 1
ATOM 689 O O . LEU B 1 11 ? -2.375 -16.25 6.453 1 94.44 11 LEU B O 1
ATOM 693 N N . HIS B 1 12 ? -0.733 -17.547 7.297 1 95.31 12 HIS B N 1
ATOM 694 C CA . HIS B 1 12 ? -0.507 -16.656 8.43 1 95.31 12 HIS B CA 1
ATOM 695 C C . HIS B 1 12 ? -0.149 -15.25 7.961 1 95.31 12 HIS B C 1
ATOM 697 O O . HIS B 1 12 ? -0.616 -14.266 8.539 1 95.31 12 HIS B O 1
ATOM 703 N N . ASN B 1 13 ? 0.636 -15.148 6.973 1 96.94 13 ASN B N 1
ATOM 704 C CA . ASN B 1 13 ? 1.036 -13.852 6.445 1 96.94 13 ASN B CA 1
ATOM 705 C C . ASN B 1 13 ? -0.114 -13.164 5.715 1 96.94 13 ASN B C 1
ATOM 707 O O . ASN B 1 13 ? -0.23 -11.938 5.742 1 96.94 13 ASN B O 1
ATOM 711 N N . THR B 1 14 ? -0.965 -14 5.109 1 96.44 14 THR B N 1
ATOM 712 C CA . THR B 1 14 ? -2.174 -13.484 4.477 1 96.44 14 THR B CA 1
ATOM 713 C C . THR B 1 14 ? -3.061 -12.789 5.504 1 96.44 14 THR B C 1
ATOM 715 O O . THR B 1 14 ? -3.586 -11.703 5.246 1 96.44 14 THR B O 1
ATOM 718 N N . ASP B 1 15 ? -3.203 -13.359 6.613 1 95.69 15 ASP B N 1
ATOM 719 C CA . ASP B 1 15 ? -4.016 -12.781 7.676 1 95.69 15 ASP B CA 1
ATOM 720 C C . ASP B 1 15 ? -3.467 -11.422 8.109 1 95.69 15 ASP B C 1
ATOM 722 O O . ASP B 1 15 ? -4.23 -10.477 8.336 1 95.69 15 ASP B O 1
ATOM 726 N N . ILE B 1 16 ? -2.215 -11.367 8.273 1 96.75 16 ILE B N 1
ATOM 727 C CA . ILE B 1 16 ? -1.564 -10.133 8.695 1 96.75 16 ILE B CA 1
ATOM 728 C C . ILE B 1 16 ? -1.824 -9.039 7.668 1 96.75 16 ILE B C 1
ATOM 730 O O . ILE B 1 16 ? -2.197 -7.918 8.023 1 96.75 16 ILE B O 1
ATOM 734 N N . VAL B 1 17 ? -1.679 -9.344 6.375 1 97 17 VAL B N 1
ATOM 735 C CA . VAL B 1 17 ? -1.858 -8.375 5.301 1 97 17 VAL B CA 1
ATOM 736 C C . VAL B 1 17 ? -3.32 -7.934 5.242 1 97 17 VAL B C 1
ATOM 738 O O . VAL B 1 17 ? -3.609 -6.75 5.059 1 97 17 VAL B O 1
ATOM 741 N N . GLU B 1 18 ? -4.223 -8.859 5.484 1 95.94 18 GLU B N 1
ATOM 742 C CA . GLU B 1 18 ? -5.645 -8.523 5.512 1 95.94 18 GLU B CA 1
ATOM 743 C C . GLU B 1 18 ? -5.969 -7.582 6.664 1 95.94 18 GLU B C 1
ATOM 745 O O . GLU B 1 18 ? -6.746 -6.637 6.5 1 95.94 18 GLU B O 1
ATOM 750 N N . ASP B 1 19 ? -5.379 -7.816 7.762 1 95.94 19 ASP B N 1
ATOM 751 C CA . ASP B 1 19 ? -5.609 -6.973 8.93 1 95.94 19 ASP B CA 1
ATOM 752 C C . ASP B 1 19 ? -5.121 -5.547 8.68 1 95.94 19 ASP B C 1
ATOM 754 O O . ASP B 1 19 ? -5.789 -4.582 9.062 1 95.94 19 ASP B O 1
ATOM 758 N N . ILE B 1 20 ? -3.977 -5.457 8.109 1 97.06 20 ILE B N 1
ATOM 759 C CA . ILE B 1 20 ? -3.438 -4.145 7.773 1 97.06 20 ILE B CA 1
ATOM 760 C C . ILE B 1 20 ? -4.363 -3.445 6.781 1 97.06 20 ILE B C 1
ATOM 762 O O . ILE B 1 20 ? -4.641 -2.252 6.914 1 97.06 20 ILE B O 1
ATOM 766 N N . GLY B 1 21 ? -4.859 -4.215 5.82 1 96.81 21 GLY B N 1
ATOM 767 C CA . GLY B 1 21 ? -5.824 -3.676 4.879 1 96.81 21 GLY B CA 1
ATOM 768 C C . GLY B 1 21 ? -7.078 -3.141 5.547 1 96.81 21 GLY B C 1
ATOM 769 O O . GLY B 1 21 ? -7.594 -2.092 5.156 1 96.81 21 GLY B O 1
ATOM 770 N N . GLU B 1 22 ? -7.527 -3.869 6.488 1 95.81 22 GLU B N 1
ATOM 771 C CA . GLU B 1 22 ? -8.727 -3.441 7.199 1 95.81 22 GLU B CA 1
ATOM 772 C C . GLU B 1 22 ? -8.477 -2.166 7.996 1 95.81 22 GLU B C 1
ATOM 774 O O . GLU B 1 22 ? -9.336 -1.285 8.062 1 95.81 22 GLU B O 1
ATOM 779 N N . ALA B 1 23 ? -7.352 -2.105 8.641 1 96 23 ALA B N 1
ATOM 780 C CA . ALA B 1 23 ? -7.004 -0.887 9.359 1 96 23 ALA B CA 1
ATOM 781 C C . ALA B 1 23 ? -6.953 0.315 8.422 1 96 23 ALA B C 1
ATOM 783 O O . ALA B 1 23 ? -7.469 1.388 8.75 1 96 23 ALA B O 1
ATOM 784 N N . LEU B 1 24 ? -6.395 0.142 7.266 1 97.12 24 LEU B N 1
ATOM 785 C CA . LEU B 1 24 ? -6.289 1.202 6.27 1 97.12 24 LEU B CA 1
ATOM 786 C C . LEU B 1 24 ? -7.672 1.642 5.797 1 97.12 24 LEU B C 1
ATOM 788 O O . LEU B 1 24 ? -7.953 2.84 5.711 1 97.12 24 LEU B O 1
ATOM 792 N N . ARG B 1 25 ? -8.492 0.676 5.543 1 94.25 25 ARG B N 1
ATOM 793 C CA . ARG B 1 25 ? -9.844 0.943 5.062 1 94.25 25 ARG B CA 1
ATOM 794 C C . ARG B 1 25 ? -10.648 1.723 6.094 1 94.25 25 ARG B C 1
ATOM 796 O O . ARG B 1 25 ? -11.406 2.629 5.742 1 94.25 25 ARG B O 1
ATOM 803 N N . SER B 1 26 ? -10.391 1.35 7.305 1 94.44 26 SER B N 1
ATOM 804 C CA . SER B 1 26 ? -11.156 1.95 8.391 1 94.44 26 SER B CA 1
ATOM 805 C C . SER B 1 26 ? -10.523 3.256 8.859 1 94.44 26 SER B C 1
ATOM 807 O O . SER B 1 26 ? -11.008 3.885 9.805 1 94.44 26 SER B O 1
ATOM 809 N N . LYS B 1 27 ? -9.445 3.621 8.289 1 92.44 27 LYS B N 1
ATOM 810 C CA . LYS B 1 27 ? -8.727 4.848 8.609 1 92.44 27 LYS B CA 1
ATOM 811 C C . LYS B 1 27 ? -8.289 4.863 10.07 1 92.44 27 LYS B C 1
ATOM 813 O O . LYS B 1 27 ? -8.289 5.914 10.719 1 92.44 27 LYS B O 1
ATOM 818 N N . ILE B 1 28 ? -8.109 3.682 10.547 1 91.75 28 ILE B N 1
ATOM 819 C CA . ILE B 1 28 ? -7.523 3.545 11.875 1 91.75 28 ILE B CA 1
ATOM 820 C C . ILE B 1 28 ? -6.012 3.75 11.797 1 91.75 28 ILE B C 1
ATOM 822 O O . ILE B 1 28 ? -5.363 3.264 10.867 1 91.75 28 ILE B O 1
ATOM 826 N N . GLU B 1 29 ? -5.512 4.484 12.727 1 91.31 29 GLU B N 1
ATOM 827 C CA . GLU B 1 29 ? -4.066 4.688 12.766 1 91.31 29 GLU B CA 1
ATOM 828 C C . GLU B 1 29 ? -3.32 3.354 12.758 1 91.31 29 GLU B C 1
ATOM 830 O O . GLU B 1 29 ? -3.67 2.441 13.516 1 91.31 29 GLU B O 1
ATOM 835 N N . LEU B 1 30 ? -2.293 3.299 11.898 1 94.62 30 LEU B N 1
ATOM 836 C CA . LEU B 1 30 ? -1.533 2.057 11.812 1 94.62 30 LEU B CA 1
ATOM 837 C C . LEU B 1 30 ? -0.558 1.935 12.977 1 94.62 30 LEU B C 1
ATOM 839 O O . LEU B 1 30 ? 0.066 2.92 13.375 1 94.62 30 LEU B O 1
ATOM 843 N N . VAL B 1 31 ? -0.516 0.724 13.461 1 92.56 31 VAL B N 1
ATOM 844 C CA . VAL B 1 31 ? 0.512 0.459 14.461 1 92.56 31 VAL B CA 1
ATOM 845 C C . VAL B 1 31 ? 1.872 0.317 13.781 1 92.56 31 VAL B C 1
ATOM 847 O O . VAL B 1 31 ? 1.976 -0.269 12.703 1 92.56 31 VAL B O 1
ATOM 850 N N . PRO B 1 32 ? 2.943 0.738 14.406 1 90.69 32 PRO B N 1
ATOM 851 C CA . PRO B 1 32 ? 4.273 0.696 13.797 1 90.69 32 PRO B CA 1
ATOM 852 C C . PRO B 1 32 ? 4.695 -0.716 13.391 1 90.69 32 PRO B C 1
ATOM 854 O O . PRO B 1 32 ? 5.438 -0.892 12.422 1 90.69 32 PRO B O 1
ATOM 857 N N . SER B 1 33 ? 4.18 -1.637 14.055 1 95.19 33 SER B N 1
ATOM 858 C CA . SER B 1 33 ? 4.582 -3.012 13.781 1 95.19 33 SER B CA 1
ATOM 859 C C . SER B 1 33 ? 4.078 -3.473 12.422 1 95.19 33 SER B C 1
ATOM 861 O O . SER B 1 33 ? 4.566 -4.465 11.875 1 95.19 33 SER B O 1
ATOM 863 N N . ALA B 1 34 ? 3.068 -2.771 11.906 1 96 34 ALA B N 1
ATOM 864 C CA . ALA B 1 34 ? 2.555 -3.129 10.586 1 96 34 ALA B CA 1
ATOM 865 C C . ALA B 1 34 ? 3.668 -3.123 9.539 1 96 34 ALA B C 1
ATOM 867 O O . ALA B 1 34 ? 3.768 -4.043 8.727 1 96 34 ALA B O 1
ATOM 868 N N . HIS B 1 35 ? 4.531 -2.141 9.578 1 97.25 35 HIS B N 1
ATOM 869 C CA . HIS B 1 35 ? 5.633 -2.039 8.625 1 97.25 35 HIS B CA 1
ATOM 870 C C . HIS B 1 35 ? 6.625 -3.182 8.805 1 97.25 35 HIS B C 1
ATOM 872 O O . HIS B 1 35 ? 7.059 -3.795 7.824 1 97.25 35 HIS B O 1
ATOM 878 N N . THR B 1 36 ? 6.969 -3.451 10.031 1 97.5 36 THR B N 1
ATOM 879 C CA . THR B 1 36 ? 7.926 -4.512 10.328 1 97.5 36 THR B CA 1
ATOM 880 C C . THR B 1 36 ? 7.391 -5.867 9.875 1 97.5 36 THR B C 1
ATOM 882 O O . THR B 1 36 ? 8.148 -6.707 9.391 1 97.5 36 THR B O 1
ATOM 885 N N . GLU B 1 37 ? 6.105 -6.047 10.109 1 97.38 37 GLU B N 1
ATOM 886 C CA . GLU B 1 37 ? 5.473 -7.297 9.703 1 97.38 37 GLU B CA 1
ATOM 887 C C . GLU B 1 37 ? 5.531 -7.48 8.195 1 97.38 37 GLU B C 1
ATOM 889 O O . GLU B 1 37 ? 5.895 -8.555 7.703 1 97.38 37 GLU B O 1
ATOM 894 N N . ILE B 1 38 ? 5.207 -6.453 7.43 1 97.56 38 ILE B N 1
ATOM 895 C CA . ILE B 1 38 ? 5.246 -6.566 5.973 1 97.56 38 ILE B CA 1
ATOM 896 C C . ILE B 1 38 ? 6.688 -6.738 5.508 1 97.56 38 ILE B C 1
ATOM 898 O O . ILE B 1 38 ? 6.957 -7.465 4.547 1 97.56 38 ILE B O 1
ATOM 902 N N . ASP B 1 39 ? 7.648 -6.113 6.172 1 96.75 39 ASP B N 1
ATOM 903 C CA . ASP B 1 39 ? 9.062 -6.273 5.852 1 96.75 39 ASP B CA 1
ATOM 904 C C . ASP B 1 39 ? 9.5 -7.727 6.008 1 96.75 39 ASP B C 1
ATOM 906 O O . ASP B 1 39 ? 10.172 -8.281 5.133 1 96.75 39 ASP B O 1
ATOM 910 N N . ARG B 1 40 ? 9.125 -8.266 7.117 1 97.38 40 ARG B N 1
ATOM 911 C CA . ARG B 1 40 ? 9.422 -9.672 7.352 1 97.38 40 ARG B CA 1
ATOM 912 C C . ARG B 1 40 ? 8.812 -10.555 6.266 1 97.38 40 ARG B C 1
ATOM 914 O O . ARG B 1 40 ? 9.484 -11.438 5.73 1 97.38 40 ARG B O 1
ATOM 921 N N . ILE B 1 41 ? 7.574 -10.328 5.879 1 96.56 41 ILE B N 1
ATOM 922 C CA . ILE B 1 41 ? 6.855 -11.117 4.891 1 96.56 41 ILE B CA 1
ATOM 923 C C . ILE B 1 41 ? 7.566 -11.031 3.541 1 96.56 41 ILE B C 1
ATOM 925 O O . ILE B 1 41 ? 7.77 -12.047 2.871 1 96.56 41 ILE B O 1
ATOM 929 N N . THR B 1 42 ? 7.992 -9.828 3.174 1 96.5 42 THR B N 1
ATOM 930 C CA . THR B 1 42 ? 8.648 -9.625 1.885 1 96.5 42 THR B CA 1
ATOM 931 C C . THR B 1 42 ? 9.992 -10.336 1.842 1 96.5 42 THR B C 1
ATOM 933 O O . THR B 1 42 ? 10.438 -10.773 0.777 1 96.5 42 THR B O 1
ATOM 936 N N . LYS B 1 43 ? 10.617 -10.57 2.943 1 95.5 43 LYS B N 1
ATOM 937 C CA . LYS B 1 43 ? 11.953 -11.172 3.012 1 95.5 43 LYS B CA 1
ATOM 938 C C . LYS B 1 43 ? 11.859 -12.688 3.176 1 95.5 43 LYS B C 1
ATOM 940 O O . LYS B 1 43 ? 12.695 -13.422 2.641 1 95.5 43 LYS B O 1
ATOM 945 N N . GLU B 1 44 ? 10.797 -13.125 3.82 1 95.19 44 GLU B N 1
ATOM 946 C CA . GLU B 1 44 ? 10.852 -14.5 4.297 1 95.19 44 GLU B CA 1
ATOM 947 C C . GLU B 1 44 ? 9.812 -15.367 3.586 1 95.19 44 GLU B C 1
ATOM 949 O O . GLU B 1 44 ? 9.922 -16.594 3.578 1 95.19 44 GLU B O 1
ATOM 954 N N . ASP B 1 45 ? 8.797 -14.719 3.076 1 95.62 45 ASP B N 1
ATOM 955 C CA . ASP B 1 45 ? 7.766 -15.523 2.424 1 95.62 45 ASP B CA 1
ATOM 956 C C . ASP B 1 45 ? 8.117 -15.797 0.963 1 95.62 45 ASP B C 1
ATOM 958 O O . ASP B 1 45 ? 8.25 -14.859 0.169 1 95.62 45 ASP B O 1
ATOM 962 N N . GLU B 1 46 ? 8.195 -17 0.648 1 94 46 GLU B N 1
ATOM 963 C CA . GLU B 1 46 ? 8.562 -17.359 -0.716 1 94 46 GLU B CA 1
ATOM 964 C C . GLU B 1 46 ? 7.496 -16.922 -1.713 1 94 46 GLU B C 1
ATOM 966 O O . GLU B 1 46 ? 7.77 -16.781 -2.906 1 94 46 GLU B O 1
ATOM 971 N N . GLY B 1 47 ? 6.25 -16.672 -1.209 1 94.62 47 GLY B N 1
ATOM 972 C CA . GLY B 1 47 ? 5.152 -16.266 -2.066 1 94.62 47 GLY B CA 1
ATOM 973 C C . GLY B 1 47 ? 5.062 -14.758 -2.234 1 94.62 47 GLY B C 1
ATOM 974 O O . GLY B 1 47 ? 4.207 -14.258 -2.967 1 94.62 47 GLY B O 1
ATOM 975 N N . ALA B 1 48 ? 6 -14.07 -1.528 1 95.12 48 ALA B N 1
ATOM 976 C CA . ALA B 1 48 ? 5.961 -12.617 -1.618 1 95.12 48 ALA B CA 1
ATOM 977 C C . ALA B 1 48 ? 6.223 -12.148 -3.045 1 95.12 48 ALA B C 1
ATOM 979 O O . ALA B 1 48 ? 7.074 -12.703 -3.742 1 95.12 48 ALA B O 1
ATOM 980 N N . SER B 1 49 ? 5.50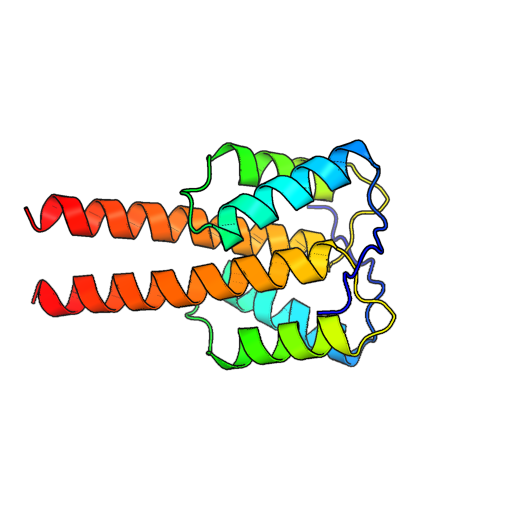8 -11.125 -3.424 1 95.31 49 SER B N 1
ATOM 981 C CA . SER B 1 49 ? 5.586 -10.594 -4.781 1 95.31 49 SER B CA 1
ATOM 982 C C . SER B 1 49 ? 5.961 -9.117 -4.777 1 95.31 49 SER B C 1
ATOM 984 O O . SER B 1 49 ? 6.129 -8.516 -3.715 1 95.31 49 SER B O 1
ATOM 986 N N . LEU B 1 50 ? 6.074 -8.586 -5.988 1 95.69 50 LEU B N 1
ATOM 987 C CA . LEU B 1 50 ? 6.332 -7.164 -6.18 1 95.69 50 LEU B CA 1
ATOM 988 C C . LEU B 1 50 ? 5.289 -6.32 -5.461 1 95.69 50 LEU B C 1
ATOM 990 O O . LEU B 1 50 ? 5.621 -5.297 -4.859 1 95.69 50 LEU B O 1
ATOM 994 N N . SER B 1 51 ? 4.004 -6.734 -5.57 1 96.06 51 SER B N 1
ATOM 995 C CA . SER B 1 51 ? 2.926 -5.996 -4.922 1 96.06 51 SER B CA 1
ATOM 996 C C . SER B 1 51 ? 3.16 -5.875 -3.422 1 96.06 51 SER B C 1
ATOM 998 O O . SER B 1 51 ? 2.852 -4.84 -2.822 1 96.06 51 SER B O 1
ATOM 1000 N N . ASP B 1 52 ? 3.721 -6.879 -2.838 1 96.62 52 ASP B N 1
ATOM 1001 C CA . ASP B 1 52 ? 4.008 -6.836 -1.407 1 96.62 52 ASP B CA 1
ATOM 1002 C C . ASP B 1 52 ? 5.137 -5.852 -1.103 1 96.62 52 ASP B C 1
ATOM 1004 O O . ASP B 1 52 ? 5.113 -5.172 -0.073 1 96.62 52 ASP B O 1
ATOM 1008 N N . VAL B 1 53 ? 6.133 -5.785 -1.938 1 97.06 53 VAL B N 1
ATOM 1009 C CA . VAL B 1 53 ? 7.242 -4.855 -1.767 1 97.06 53 VAL B CA 1
ATOM 1010 C C . VAL B 1 53 ? 6.734 -3.42 -1.858 1 97.06 53 VAL B C 1
ATOM 1012 O O . VAL B 1 53 ? 7.125 -2.564 -1.06 1 97.06 53 VAL B O 1
ATOM 1015 N N . VAL B 1 54 ? 5.871 -3.217 -2.803 1 97.5 54 VAL B N 1
ATOM 1016 C CA . VAL B 1 54 ? 5.332 -1.87 -2.969 1 97.5 54 VAL B CA 1
ATOM 1017 C C . VAL B 1 54 ? 4.395 -1.542 -1.81 1 97.5 54 VAL B C 1
ATOM 1019 O O . VAL B 1 54 ? 4.352 -0.402 -1.342 1 97.5 54 VAL B O 1
ATOM 1022 N N . LEU B 1 55 ? 3.652 -2.543 -1.349 1 98 55 LEU B N 1
ATOM 1023 C CA . LEU B 1 55 ? 2.822 -2.359 -0.162 1 98 55 LEU B CA 1
ATOM 1024 C C . LEU B 1 55 ? 3.67 -1.925 1.03 1 98 55 LEU B C 1
ATOM 1026 O O . LEU B 1 55 ? 3.256 -1.062 1.809 1 98 55 LEU B O 1
ATOM 1030 N N . LEU B 1 56 ? 4.863 -2.5 1.179 1 97.75 56 LEU B N 1
ATOM 1031 C CA . LEU B 1 56 ? 5.781 -2.096 2.24 1 97.75 56 LEU B CA 1
ATOM 1032 C C . LEU B 1 56 ? 6.082 -0.604 2.158 1 97.75 56 LEU B C 1
ATOM 1034 O O . LEU B 1 56 ? 6.027 0.101 3.168 1 97.75 56 LEU B O 1
ATOM 1038 N N . LYS B 1 57 ? 6.359 -0.138 1.034 1 97.44 57 LYS B N 1
ATOM 1039 C CA . LYS B 1 57 ? 6.652 1.277 0.83 1 97.44 57 LYS B CA 1
ATOM 1040 C C . LYS B 1 57 ? 5.438 2.143 1.155 1 97.44 57 LYS B C 1
ATOM 1042 O O . LYS B 1 57 ? 5.574 3.205 1.766 1 97.44 57 LYS B O 1
ATOM 1047 N N . ALA B 1 58 ? 4.301 1.686 0.74 1 98.19 58 ALA B N 1
ATOM 1048 C CA . ALA B 1 58 ? 3.074 2.439 0.983 1 98.19 58 ALA B CA 1
ATOM 1049 C C . ALA B 1 58 ? 2.779 2.541 2.477 1 98.19 58 ALA B C 1
ATOM 1051 O O . ALA B 1 58 ? 2.441 3.617 2.977 1 98.19 58 ALA B O 1
ATOM 1052 N N . VAL B 1 59 ? 2.879 1.449 3.16 1 98.12 59 VAL B N 1
ATOM 1053 C CA . VAL B 1 59 ? 2.627 1.422 4.598 1 98.12 59 VAL B CA 1
ATOM 1054 C C . VAL B 1 59 ? 3.633 2.32 5.316 1 98.12 59 VAL B C 1
ATOM 1056 O O . VAL B 1 59 ? 3.271 3.047 6.246 1 98.12 59 VAL B O 1
ATOM 1059 N N . GLY B 1 60 ? 4.871 2.271 4.91 1 97.44 60 GLY B N 1
ATOM 1060 C CA . GLY B 1 60 ? 5.852 3.195 5.457 1 97.44 60 GLY B CA 1
ATOM 1061 C C . GLY B 1 60 ? 5.465 4.652 5.277 1 97.44 60 GLY B C 1
ATOM 1062 O O . GLY B 1 60 ? 5.605 5.453 6.203 1 97.44 60 GLY B O 1
ATOM 1063 N N . ARG B 1 61 ? 4.984 4.977 4.152 1 97.69 61 ARG B N 1
ATOM 1064 C CA . ARG B 1 61 ? 4.578 6.344 3.857 1 97.69 61 ARG B CA 1
ATOM 1065 C C . ARG B 1 61 ? 3.373 6.754 4.699 1 97.69 61 ARG B C 1
ATOM 1067 O O . ARG B 1 61 ? 3.305 7.883 5.188 1 97.69 61 ARG B O 1
ATOM 1074 N N . VAL B 1 62 ? 2.455 5.84 4.867 1 97.75 62 VAL B N 1
ATOM 1075 C CA . VAL B 1 62 ? 1.282 6.121 5.688 1 97.75 62 VAL B CA 1
ATOM 1076 C C . VAL B 1 62 ? 1.718 6.469 7.109 1 97.75 62 VAL B C 1
ATOM 1078 O O . VAL B 1 62 ? 1.269 7.465 7.68 1 97.75 62 VAL B O 1
ATOM 1081 N N . LEU B 1 63 ? 2.586 5.676 7.641 1 97.5 63 LEU B N 1
ATOM 1082 C CA . LEU B 1 63 ? 3.051 5.902 9 1 97.5 63 LEU B CA 1
ATOM 1083 C C . LEU B 1 63 ? 3.742 7.258 9.125 1 97.5 63 LEU B C 1
ATOM 1085 O O . LEU B 1 63 ? 3.533 7.98 10.102 1 97.5 63 LEU B O 1
ATOM 1089 N N . GLU B 1 64 ? 4.547 7.598 8.188 1 96.94 64 GLU B N 1
ATOM 1090 C CA . GLU B 1 64 ? 5.234 8.883 8.18 1 96.94 64 GLU B CA 1
ATOM 1091 C C . GLU B 1 64 ? 4.242 10.039 8.141 1 96.94 64 GLU B C 1
ATOM 1093 O O . GLU B 1 64 ? 4.387 11.016 8.891 1 96.94 64 GLU B O 1
ATOM 1098 N N . LEU B 1 65 ? 3.297 9.914 7.297 1 96.81 65 LEU B N 1
ATOM 1099 C CA . LEU B 1 65 ? 2.322 10.984 7.113 1 96.81 65 LEU B CA 1
ATOM 1100 C C . LEU B 1 65 ? 1.423 11.117 8.336 1 96.81 65 LEU B C 1
ATOM 1102 O O . LEU B 1 65 ? 1.048 12.227 8.727 1 96.81 65 LEU B O 1
ATOM 1106 N N . GLU B 1 66 ? 1.02 9.992 8.906 1 96.31 66 GLU B N 1
ATOM 1107 C CA . GLU B 1 66 ? 0.225 10.031 10.133 1 96.31 66 GLU B CA 1
ATOM 1108 C C . GLU B 1 66 ? 0.966 10.766 11.242 1 96.31 66 GLU B C 1
ATOM 1110 O O . GLU B 1 66 ? 0.365 11.539 11.992 1 96.31 66 GLU B O 1
ATOM 1115 N N . LYS B 1 67 ? 2.195 10.492 11.352 1 94.62 67 LYS B N 1
ATOM 1116 C CA . LYS B 1 67 ? 3.012 11.195 12.344 1 94.62 67 LYS B CA 1
ATOM 1117 C C . LYS B 1 67 ? 3.049 12.695 12.062 1 94.62 67 LYS B C 1
ATOM 1119 O O . LYS B 1 67 ? 2.984 13.508 12.984 1 94.62 67 LYS B O 1
ATOM 1124 N N . GLU B 1 68 ? 3.174 13.023 10.812 1 94.5 68 GLU B N 1
ATOM 1125 C CA . GLU B 1 68 ? 3.223 14.43 10.414 1 94.5 68 GLU B CA 1
ATOM 1126 C C . GLU B 1 68 ? 1.905 15.133 10.727 1 94.5 68 GLU B C 1
ATOM 1128 O O . GLU B 1 68 ? 1.901 16.266 11.227 1 94.5 68 GLU B O 1
ATOM 1133 N N . VAL B 1 69 ? 0.865 14.461 10.422 1 94.56 69 VAL B N 1
ATOM 1134 C CA . VAL B 1 69 ? -0.451 15.031 10.695 1 94.56 69 VAL B CA 1
ATOM 1135 C C . VAL B 1 69 ? -0.608 15.273 12.195 1 94.56 69 VAL B C 1
ATOM 1137 O O . VAL B 1 69 ? -1.116 16.328 12.609 1 94.56 69 VAL B O 1
ATOM 1140 N N . LYS B 1 70 ? -0.184 14.32 12.961 1 92.88 70 LYS B N 1
ATOM 1141 C CA . LYS B 1 70 ? -0.26 14.469 14.414 1 92.88 70 LYS B CA 1
ATOM 1142 C C . LYS B 1 70 ? 0.573 15.656 14.891 1 92.88 70 LYS B C 1
ATOM 1144 O O . LYS B 1 70 ? 0.12 16.453 15.719 1 92.88 70 LYS B O 1
ATOM 1149 N N . ARG B 1 71 ? 1.757 15.758 14.352 1 93.62 71 ARG B N 1
ATOM 1150 C CA . ARG B 1 71 ? 2.645 16.859 14.727 1 93.62 71 ARG B CA 1
ATOM 1151 C C . ARG B 1 71 ? 2.021 18.203 14.383 1 93.62 71 ARG B C 1
ATOM 1153 O O . ARG B 1 71 ? 2.037 19.125 15.203 1 93.62 71 ARG B O 1
ATOM 1160 N N . LEU B 1 72 ? 1.426 18.281 13.234 1 92.38 72 LEU B N 1
ATOM 1161 C CA . LEU B 1 72 ? 0.861 19.531 12.75 1 92.38 72 LEU B CA 1
ATOM 1162 C C . LEU B 1 72 ? -0.425 19.875 13.492 1 92.38 72 LEU B C 1
ATOM 1164 O O . LEU B 1 72 ? -0.729 21.047 13.711 1 92.38 72 LEU B O 1
ATOM 1168 N N . SER B 1 73 ? -1.084 18.875 13.844 1 88 73 SER B N 1
ATOM 1169 C CA . SER B 1 73 ? -2.34 19.094 14.555 1 88 73 SER B CA 1
ATOM 1170 C C . SER B 1 73 ? -2.092 19.484 16.016 1 88 73 SER B C 1
ATOM 1172 O O . SER B 1 73 ? -2.904 20.188 16.625 1 88 73 SER B O 1
ATOM 1174 N N . GLU B 1 74 ? -1.111 18.984 16.641 1 83.5 74 GLU B N 1
ATOM 1175 C CA . GLU B 1 74 ? -0.768 19.328 18.016 1 83.5 74 GLU B CA 1
ATOM 1176 C C . GLU B 1 74 ? -0.047 20.672 18.094 1 83.5 74 GLU B C 1
ATOM 1178 O O . GLU B 1 74 ? -0.109 21.344 19.125 1 83.5 74 GLU B O 1
ATOM 1183 N N . GLY B 1 75 ? 0.845 20.953 17.188 1 67.56 75 GLY B N 1
ATOM 1184 C CA . GLY B 1 75 ? 1.438 22.281 17.203 1 67.56 75 GLY B CA 1
ATOM 1185 C C . GLY B 1 75 ? 0.438 23.391 16.922 1 67.56 75 GLY B C 1
ATOM 1186 O O . GLY B 1 75 ? 0.718 24.562 17.156 1 67.56 75 GLY B O 1
ATOM 1187 N N . GLU B 1 76 ? -0.561 23.141 16.047 1 53.91 76 GLU B N 1
ATOM 1188 C CA . GLU B 1 76 ? -1.591 24.156 15.836 1 53.91 76 GLU B CA 1
ATOM 1189 C C . GLU B 1 76 ? -2.385 24.406 17.109 1 53.91 76 GLU B C 1
ATOM 1191 O O . GLU B 1 76 ? -3.084 25.406 17.234 1 53.91 76 GLU B O 1
ATOM 1196 N N . ARG B 1 77 ? -2.281 23.578 18.172 1 45.62 77 ARG B N 1
ATOM 1197 C CA . ARG B 1 77 ? -2.848 24.047 19.438 1 45.62 77 ARG B CA 1
ATOM 1198 C C . ARG B 1 77 ? -1.856 24.922 20.188 1 45.62 77 ARG B C 1
ATOM 1200 O O . ARG B 1 77 ? -0.658 24.641 20.203 1 45.62 77 ARG B O 1
#

Foldseek 3Di:
DPPPPDFLFDPVLVVLVVVQVVCVVVVNQDDPCSLVSLVCRCPPTPRHDPVSVVVSVVVVVSNVVVVVVVVVVVVVD/DPPPPDFLWDPVLVVLVVVQVVCVVVVNQDDPCSLVSLVCRCPPTPRHDPVSVVVSVVVVVSNVVVVVVVVVVVVVD

Sequence (154 aa):
MTKVNKTTLRLHNTDIVEDIGEALRSKIELVPSAHTEIDRITKEDEGASLSDVVLLKAVGRVLELEKEVKRLSEGERMTKVNKTTLRLHNTDIVEDIGEALRSKIELVPSAHTEIDRITKEDEGASLSDVVLLKAVGRVLELEKEVKRLSEGER

Nearest PDB structures (foldseek):
  3o39-assembly1_B  TM=3.684E-01  e=7.523E+00  Escherichia coli O157:H7 str. EDL933

Solvent-accessible surface area (backbone atoms only — not comparable to full-atom values): 8359 Å² total; per-residue (Å²): 125,83,78,55,76,43,66,59,48,55,68,74,58,43,52,53,51,50,51,52,28,49,33,41,69,66,68,43,83,78,59,75,60,57,44,55,50,42,50,50,41,51,74,69,37,87,40,38,27,36,50,42,52,31,34,37,33,34,46,47,45,38,55,55,43,54,51,47,42,51,51,54,58,56,65,73,97,126,83,76,56,74,42,67,60,50,56,69,74,58,43,52,52,52,50,50,52,28,49,35,40,68,66,68,42,84,78,58,75,60,57,43,56,52,43,50,48,42,49,72,68,37,87,39,38,27,36,49,42,51,31,32,38,34,34,47,47,46,37,54,53,44,53,52,48,42,50,51,55,58,55,65,73,97

pLDDT: mean 91.2, std 13.04, range [35.03, 98.25]

Secondary structure (DSSP, 8-state):
--------S-HHHHHHHHHHHHHHHTTPPPPTHHHHHHHHHHHH-TT--HHHHHHHHHHHHHHHHHHHHHHHHHH--/--------S-HHHHHHHHHHHHHHHTTPPPPTHHHHHHHHHHHH-TT--HHHHHHHHHHHHHHHHHHHHHHHHHH--

Organism: Bacillus thuringiensis (NCBI:txid1428)

Radius of gyration: 15.34 Å; Cα contacts (8 Å, |Δi|>4): 185; chains: 2; bounding box: 33×48×38 Å